Protein AF-A0A2D5VCU0-F1 (afdb_monomer)

Sequence (108 aa):
MSKIYEPLADFKTEDLPEKTLPFWKIAGPGAILVGLSIGAGEIIIWPRVAAEFGASMVWAAVLGVFLQLWINFEVGRWTVATGETVYTGYARVWRGFSLVFILLTLLG

pLDDT: mean 78.39, std 9.78, range [44.16, 94.12]

Radius of gyration: 19.15 Å; Cα contacts (8 Å, |Δi|>4): 25; chains: 1; bounding box: 38×36×58 Å

Structure (mmCIF, N/CA/C/O backbone):
data_AF-A0A2D5VCU0-F1
#
_entry.id   AF-A0A2D5VCU0-F1
#
loop_
_atom_site.group_PDB
_atom_site.id
_atom_site.type_symbol
_atom_site.label_atom_id
_atom_site.label_alt_id
_atom_site.label_comp_id
_atom_site.label_asym_id
_atom_site.label_entity_id
_atom_site.label_seq_id
_atom_site.pdbx_PDB_ins_code
_atom_site.Cartn_x
_atom_site.Cartn_y
_atom_site.Cartn_z
_atom_site.occupancy
_atom_site.B_iso_or_equiv
_atom_site.auth_seq_id
_atom_site.auth_comp_id
_atom_site.auth_asym_id
_atom_site.auth_atom_id
_atom_site.pdbx_PDB_model_num
ATOM 1 N N . MET A 1 1 ? 1.965 -14.203 34.205 1.00 44.16 1 MET A N 1
ATOM 2 C CA . MET A 1 1 ? 2.542 -14.056 32.848 1.00 44.16 1 MET A CA 1
ATOM 3 C C . MET A 1 1 ? 1.442 -14.208 31.784 1.00 44.16 1 MET A C 1
ATOM 5 O O . MET A 1 1 ? 1.579 -15.006 30.873 1.00 44.16 1 MET A O 1
ATOM 9 N N . SER A 1 2 ? 0.320 -13.482 31.920 1.00 50.66 2 SER A N 1
ATOM 10 C CA . SER A 1 2 ? -0.945 -13.764 31.202 1.00 50.66 2 SER A CA 1
ATOM 11 C C . SER A 1 2 ? -1.604 -12.533 30.555 1.00 50.66 2 SER A C 1
ATOM 13 O O . SER A 1 2 ? -2.761 -12.596 30.163 1.00 50.66 2 SER A O 1
ATOM 15 N N . LYS A 1 3 ? -0.879 -11.415 30.417 1.00 54.00 3 LYS A N 1
ATOM 16 C CA . LYS A 1 3 ? -1.362 -10.171 29.782 1.00 54.00 3 LYS A CA 1
ATOM 17 C C . LYS A 1 3 ? -0.753 -9.921 28.393 1.00 54.00 3 LYS A C 1
ATOM 19 O O . LYS A 1 3 ? -0.518 -8.784 28.017 1.00 54.00 3 LYS A O 1
ATOM 24 N N . ILE A 1 4 ? -0.426 -10.976 27.650 1.00 61.59 4 ILE A N 1
ATOM 25 C CA . ILE A 1 4 ? 0.190 -10.825 26.317 1.00 61.59 4 ILE A CA 1
ATOM 26 C C . ILE A 1 4 ? -0.881 -10.815 25.209 1.00 61.59 4 ILE A C 1
ATOM 28 O O . ILE A 1 4 ? -0.611 -10.366 24.101 1.00 61.59 4 ILE A O 1
ATOM 32 N N . TYR A 1 5 ? -2.111 -11.256 25.503 1.00 56.59 5 TYR A N 1
ATOM 33 C CA . TYR A 1 5 ? -3.158 -11.429 24.496 1.00 56.59 5 TYR A CA 1
ATOM 34 C C . TYR A 1 5 ? -4.529 -11.013 25.031 1.00 56.59 5 TYR A C 1
ATOM 36 O O . TYR A 1 5 ? -5.190 -11.791 25.717 1.00 56.59 5 TYR A O 1
ATOM 44 N N . GLU A 1 6 ? -4.970 -9.807 24.685 1.00 65.19 6 GLU A N 1
ATOM 45 C CA . GLU A 1 6 ? -6.395 -9.475 24.686 1.00 65.19 6 GLU A CA 1
ATOM 46 C C . GLU A 1 6 ? -6.985 -9.906 23.333 1.00 65.19 6 GLU A C 1
ATOM 48 O O . GLU A 1 6 ? -6.400 -9.600 22.287 1.00 65.19 6 GLU A O 1
ATOM 53 N N . PRO A 1 7 ? -8.085 -10.680 23.309 1.00 64.44 7 PRO A N 1
ATOM 54 C CA . PRO A 1 7 ? -8.802 -10.935 22.068 1.00 64.44 7 PRO A CA 1
ATOM 55 C C . PRO A 1 7 ? -9.275 -9.597 21.491 1.00 64.44 7 PRO A C 1
ATOM 57 O O . PRO A 1 7 ? -9.782 -8.750 22.226 1.00 64.44 7 PRO A O 1
ATOM 60 N N . LEU A 1 8 ? -9.067 -9.400 20.185 1.00 64.81 8 LEU A N 1
ATOM 61 C CA . LEU A 1 8 ? -9.533 -8.200 19.491 1.00 64.81 8 LEU A CA 1
ATOM 62 C C . LEU A 1 8 ? -11.042 -8.066 19.714 1.00 64.81 8 LEU A C 1
ATOM 64 O O . LEU A 1 8 ? -11.772 -9.047 19.568 1.00 64.81 8 LEU A O 1
ATOM 68 N N . ALA A 1 9 ? -11.488 -6.872 20.102 1.00 67.88 9 ALA A N 1
ATOM 69 C CA . ALA A 1 9 ? -12.899 -6.606 20.340 1.00 67.88 9 ALA A CA 1
ATOM 70 C C . ALA A 1 9 ? -13.720 -6.873 19.067 1.00 67.88 9 ALA A C 1
ATOM 72 O O . ALA A 1 9 ? -13.250 -6.645 17.949 1.00 67.88 9 ALA A O 1
ATOM 73 N N . ASP A 1 10 ? -14.950 -7.358 19.228 1.00 70.62 10 ASP A N 1
ATOM 74 C CA . ASP A 1 10 ? -15.850 -7.578 18.096 1.00 70.62 10 ASP A CA 1
ATOM 75 C C . ASP A 1 10 ? -16.131 -6.279 17.330 1.00 70.62 10 ASP A C 1
ATOM 77 O O . ASP A 1 10 ? -16.026 -5.175 17.875 1.00 70.62 10 ASP A O 1
ATOM 81 N N . PHE A 1 11 ? -16.474 -6.418 16.045 1.00 71.31 11 PHE A N 1
ATOM 82 C CA . PHE A 1 11 ? -16.769 -5.275 15.186 1.00 71.31 11 PHE A CA 1
ATOM 83 C C . PHE A 1 11 ? -17.931 -4.466 15.768 1.00 71.31 11 PHE A C 1
ATOM 85 O O . PHE A 1 11 ? -19.005 -5.007 16.039 1.00 71.31 11 PHE A O 1
ATOM 92 N N . LYS A 1 12 ? -17.720 -3.160 15.939 1.00 69.00 12 LYS A N 1
ATOM 93 C CA . LYS A 1 12 ? -18.766 -2.214 16.323 1.00 69.00 12 LYS A CA 1
ATOM 94 C C . LYS A 1 12 ? -19.132 -1.369 15.115 1.00 69.00 12 LYS A C 1
ATOM 96 O O . LYS A 1 12 ? -18.259 -0.831 14.445 1.00 69.00 12 LYS A O 1
ATOM 101 N N . THR A 1 13 ? -20.425 -1.255 14.846 1.00 66.19 13 THR A N 1
ATOM 102 C CA . THR A 1 13 ? -20.954 -0.266 13.908 1.00 66.19 13 THR A CA 1
ATOM 103 C C . THR A 1 13 ? -20.906 1.102 14.569 1.00 66.19 13 THR A C 1
ATOM 105 O O . THR A 1 13 ? -21.685 1.372 15.482 1.00 66.19 13 THR A O 1
ATOM 108 N N . GLU A 1 14 ? -19.987 1.940 14.108 1.00 68.44 14 GLU A N 1
ATOM 109 C CA . GLU A 1 14 ? -19.957 3.370 14.399 1.00 68.44 14 GLU A CA 1
ATOM 110 C C . GLU A 1 14 ? -20.166 4.153 13.103 1.00 68.44 14 GLU A C 1
ATOM 112 O O . GLU A 1 14 ? -19.844 3.670 12.013 1.00 68.44 14 GLU A O 1
ATOM 117 N N . ASP A 1 15 ? -20.728 5.354 13.219 1.00 73.25 15 ASP A N 1
ATOM 118 C CA . ASP A 1 15 ? -20.872 6.243 12.074 1.00 73.25 15 ASP A CA 1
ATOM 119 C C . ASP A 1 15 ? -19.499 6.737 11.618 1.00 73.25 15 ASP A C 1
ATOM 121 O O . ASP A 1 15 ? -18.647 7.133 12.420 1.00 73.25 15 ASP A O 1
ATOM 125 N N . LEU A 1 16 ? -19.284 6.719 10.301 1.00 71.00 16 LEU A N 1
ATOM 126 C CA . LEU A 1 16 ? -18.064 7.252 9.711 1.00 71.00 16 LEU A CA 1
ATOM 127 C C . LEU A 1 16 ? -17.936 8.738 10.073 1.00 71.00 16 LEU A C 1
ATOM 129 O O . LEU A 1 16 ? -18.913 9.480 9.933 1.00 71.00 16 LEU A O 1
ATOM 133 N N . PRO A 1 17 ? -16.744 9.202 10.491 1.00 72.19 17 PRO A N 1
ATOM 134 C CA . PRO A 1 17 ? -16.548 10.608 10.797 1.00 72.19 17 PRO A CA 1
ATOM 135 C C . PRO A 1 17 ? -16.873 11.453 9.563 1.00 72.19 17 PRO A C 1
ATOM 137 O O . PRO A 1 17 ? -16.448 11.136 8.446 1.00 72.19 17 PRO A O 1
ATOM 140 N N . GLU A 1 18 ? -17.615 12.545 9.760 1.00 73.19 18 GLU A N 1
ATOM 141 C CA . GLU A 1 18 ? -17.930 13.459 8.669 1.00 73.19 18 GLU A CA 1
ATOM 142 C C . GLU A 1 18 ? -16.641 13.977 8.028 1.00 73.19 18 GLU A C 1
ATOM 144 O O . GLU A 1 18 ? -15.689 14.403 8.693 1.00 73.19 18 GLU A O 1
ATOM 149 N N . LYS A 1 19 ? -16.610 13.953 6.695 1.00 70.19 19 LYS A N 1
ATOM 150 C CA . LYS A 1 19 ? -1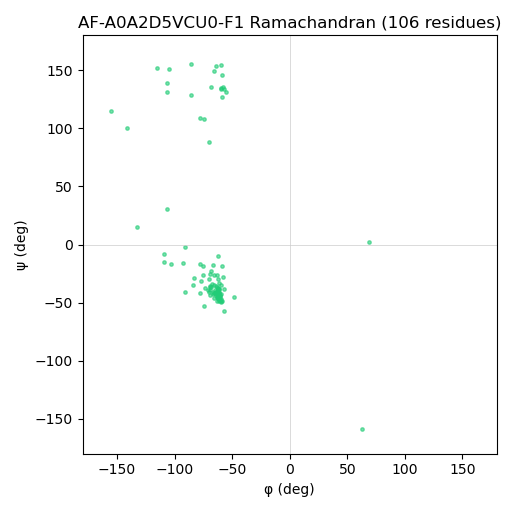5.493 14.482 5.919 1.00 70.19 19 LYS A CA 1
ATOM 151 C C . LYS A 1 19 ? -15.488 16.008 6.027 1.00 70.19 19 LYS A C 1
ATOM 153 O O . LYS A 1 19 ? -16.045 16.715 5.192 1.00 70.19 19 LYS A O 1
ATOM 158 N N . THR A 1 20 ? -14.815 16.508 7.053 1.00 73.44 20 THR A N 1
ATOM 159 C CA . THR A 1 20 ? -14.695 17.940 7.368 1.00 73.44 20 THR A CA 1
ATO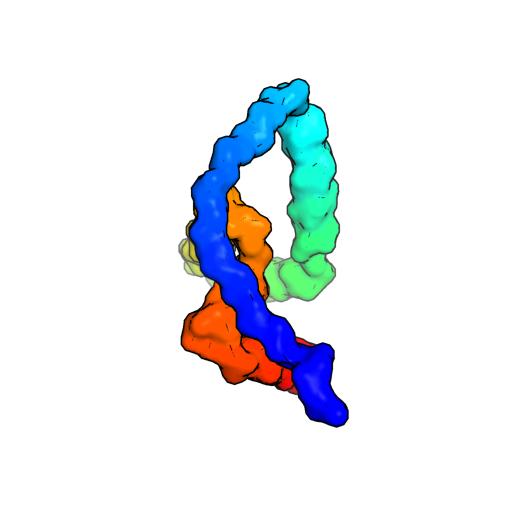M 160 C C . THR A 1 20 ? -13.735 18.689 6.440 1.00 73.44 20 THR A C 1
ATOM 162 O O . THR A 1 20 ? -13.804 19.913 6.335 1.00 73.44 20 THR A O 1
ATOM 165 N N . LEU A 1 21 ? -12.841 17.980 5.736 1.00 80.00 21 LEU A N 1
ATOM 166 C CA . LEU A 1 21 ? -11.829 18.578 4.863 1.00 80.00 21 LEU A CA 1
ATOM 167 C C . LEU A 1 21 ? -12.141 18.387 3.363 1.00 80.00 21 LEU A C 1
ATOM 169 O O . LEU A 1 21 ? -12.516 17.293 2.927 1.00 80.00 21 LEU A O 1
ATOM 173 N N . PRO A 1 22 ? -11.925 19.423 2.527 1.00 83.38 22 PRO A N 1
ATOM 174 C CA . PRO A 1 22 ? -12.044 19.304 1.078 1.00 83.38 22 PRO A CA 1
ATOM 175 C C . PRO A 1 22 ? -10.968 18.364 0.516 1.00 83.38 22 PRO A C 1
ATOM 177 O O . PRO A 1 22 ? -9.853 18.298 1.035 1.00 83.38 22 PRO A O 1
ATOM 180 N N . PHE A 1 23 ? -11.285 17.677 -0.589 1.00 81.50 23 PHE A N 1
ATOM 181 C CA . PHE A 1 23 ? -10.422 16.659 -1.213 1.00 81.50 23 PHE A CA 1
ATOM 182 C C . PHE A 1 23 ? -8.973 17.128 -1.402 1.00 81.50 23 PHE A C 1
ATOM 184 O O . PHE A 1 23 ? -8.048 16.421 -1.023 1.00 81.50 23 PHE A O 1
ATOM 191 N N . TRP A 1 24 ? -8.775 18.352 -1.892 1.00 82.88 24 TRP A N 1
ATOM 192 C CA . TRP A 1 24 ? -7.449 18.920 -2.140 1.00 82.88 24 TRP A CA 1
ATOM 193 C C . TRP A 1 24 ? -6.568 19.048 -0.891 1.00 82.88 24 TRP A C 1
ATOM 195 O O . TRP A 1 24 ? -5.357 18.867 -0.985 1.00 82.88 24 TRP A O 1
ATOM 205 N N . LYS A 1 25 ? -7.155 19.306 0.287 1.00 82.19 25 LYS A N 1
ATOM 206 C CA . LYS A 1 25 ? -6.395 19.373 1.549 1.00 82.19 25 LYS A CA 1
ATOM 207 C C . LYS A 1 25 ? -5.986 17.987 2.057 1.00 82.19 25 LYS A C 1
ATOM 209 O O . LYS A 1 25 ? -4.978 17.874 2.741 1.00 82.19 25 LYS A O 1
ATOM 214 N N . ILE A 1 26 ? -6.744 16.949 1.702 1.00 84.31 26 ILE A N 1
ATOM 215 C CA . ILE A 1 26 ? -6.450 15.550 2.051 1.00 84.31 26 ILE A CA 1
ATOM 216 C C . ILE A 1 26 ? -5.461 14.937 1.043 1.00 84.31 26 ILE A C 1
ATOM 218 O O . ILE A 1 26 ? -4.594 14.150 1.414 1.00 84.31 26 ILE A O 1
ATOM 222 N N . ALA A 1 27 ? -5.551 15.331 -0.230 1.00 84.94 27 ALA A N 1
ATOM 223 C CA . ALA A 1 27 ? -4.717 14.806 -1.306 1.00 84.94 27 ALA A CA 1
ATOM 224 C C . ALA A 1 27 ? -3.234 15.194 -1.172 1.00 84.94 27 ALA A C 1
ATOM 226 O O . ALA A 1 27 ? -2.372 14.395 -1.525 1.00 84.94 27 ALA A O 1
ATOM 227 N N . GLY A 1 28 ? -2.926 16.384 -0.640 1.00 85.06 28 GLY A N 1
ATOM 228 C CA . GLY A 1 28 ? -1.547 16.871 -0.480 1.00 85.06 28 GLY A CA 1
ATOM 229 C C . GLY A 1 28 ? -0.653 15.939 0.353 1.00 85.06 28 GLY A C 1
ATOM 230 O O . GLY A 1 28 ? 0.357 15.460 -0.163 1.00 85.06 28 GLY A O 1
ATOM 231 N N . PRO A 1 29 ? -1.026 15.616 1.607 1.00 86.62 29 PRO A N 1
ATOM 232 C CA . PRO A 1 29 ? -0.299 14.640 2.420 1.00 86.62 29 PRO A CA 1
ATOM 233 C C . PRO A 1 29 ? -0.189 13.259 1.757 1.00 86.62 29 PRO A C 1
ATOM 235 O O . PRO A 1 29 ? 0.866 12.629 1.816 1.00 86.62 29 PRO A O 1
ATOM 238 N N . GLY A 1 30 ? -1.251 12.811 1.078 1.00 84.25 30 GLY A N 1
ATOM 239 C CA . GLY A 1 30 ? -1.254 11.543 0.346 1.00 84.25 30 GLY A CA 1
ATOM 240 C C . GLY A 1 30 ? -0.231 11.513 -0.792 1.00 84.25 30 GLY A C 1
ATOM 241 O O . GLY A 1 30 ? 0.516 10.548 -0.914 1.00 84.25 30 GLY A O 1
ATOM 242 N N . ALA A 1 31 ? -0.133 12.585 -1.580 1.00 85.50 31 ALA A N 1
ATOM 243 C CA . ALA A 1 31 ? 0.838 12.686 -2.669 1.00 85.50 31 ALA A CA 1
ATOM 244 C C . ALA A 1 31 ? 2.291 12.622 -2.163 1.00 85.50 31 ALA A C 1
ATOM 246 O O . ALA A 1 31 ? 3.135 11.987 -2.794 1.00 85.50 31 ALA A O 1
ATOM 247 N N . ILE A 1 32 ? 2.572 13.225 -1.003 1.00 88.12 32 ILE A N 1
ATOM 248 C CA . ILE A 1 32 ? 3.897 13.169 -0.366 1.00 88.12 32 ILE A CA 1
ATOM 249 C C . ILE A 1 32 ? 4.224 11.733 0.072 1.00 88.12 32 ILE A C 1
ATOM 251 O O . ILE A 1 32 ? 5.316 11.245 -0.210 1.00 88.12 32 ILE A O 1
ATOM 255 N N . LEU A 1 33 ? 3.277 11.034 0.709 1.00 86.19 33 LEU A N 1
ATOM 256 C CA . LEU A 1 33 ? 3.448 9.633 1.120 1.00 86.19 33 LEU A CA 1
ATOM 257 C C . LEU A 1 33 ? 3.665 8.694 -0.074 1.00 86.19 33 LEU A C 1
ATOM 259 O O . LEU A 1 33 ? 4.521 7.813 -0.010 1.00 86.19 33 LEU A O 1
ATOM 263 N N . VAL A 1 34 ? 2.934 8.902 -1.173 1.00 85.50 34 VAL A N 1
ATOM 264 C CA . VAL A 1 34 ? 3.132 8.144 -2.419 1.00 85.50 34 VAL A CA 1
ATOM 265 C C . VAL A 1 34 ? 4.531 8.391 -2.981 1.00 85.50 34 VAL A C 1
ATOM 267 O O . VAL A 1 34 ? 5.225 7.434 -3.309 1.00 85.50 34 VAL A O 1
ATOM 270 N N . GLY A 1 35 ? 4.982 9.649 -3.032 1.00 83.25 35 GLY A N 1
ATOM 271 C CA . GLY A 1 35 ? 6.328 9.990 -3.500 1.00 83.25 35 GLY A CA 1
ATOM 272 C C . GLY A 1 35 ? 7.441 9.367 -2.653 1.00 83.25 35 GLY A C 1
ATOM 273 O O . GLY A 1 35 ? 8.428 8.890 -3.202 1.00 83.25 35 GLY A O 1
ATOM 274 N N . LEU A 1 36 ? 7.261 9.307 -1.329 1.00 85.62 36 LEU A N 1
ATOM 275 C CA . LEU A 1 36 ? 8.197 8.647 -0.409 1.00 85.62 36 LEU A CA 1
ATOM 276 C C . LEU A 1 36 ? 8.219 7.121 -0.556 1.00 85.62 36 LEU A C 1
ATOM 278 O O . LEU A 1 36 ? 9.212 6.490 -0.205 1.00 85.62 36 LEU A O 1
ATOM 282 N N . SER A 1 37 ? 7.127 6.531 -1.044 1.00 80.62 37 SER A N 1
ATOM 283 C CA . SER A 1 37 ? 7.004 5.079 -1.200 1.00 80.62 37 SER A CA 1
ATOM 284 C C . SER A 1 37 ? 7.739 4.546 -2.436 1.00 80.62 37 SER A C 1
ATOM 286 O O . SER A 1 37 ? 7.992 3.347 -2.506 1.00 80.62 37 SER A O 1
ATOM 288 N N . ILE A 1 38 ? 8.106 5.411 -3.391 1.00 84.00 38 ILE A N 1
ATOM 289 C CA . ILE A 1 38 ? 8.893 5.028 -4.573 1.00 84.00 38 ILE A CA 1
ATOM 290 C C . ILE A 1 38 ? 10.363 4.892 -4.162 1.00 84.00 38 ILE A C 1
ATOM 292 O O . ILE A 1 38 ? 11.049 5.877 -3.877 1.00 84.00 38 ILE A O 1
ATOM 296 N N . GLY A 1 39 ? 10.852 3.654 -4.119 1.00 79.88 39 GLY A N 1
ATOM 297 C CA . GLY A 1 39 ? 12.204 3.337 -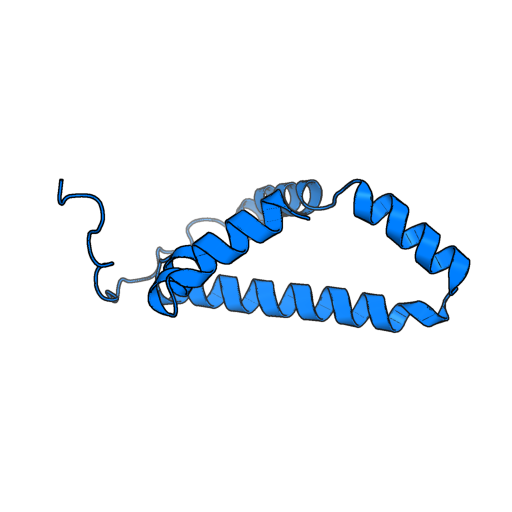3.663 1.00 79.88 39 GLY A CA 1
ATOM 298 C C . GLY A 1 39 ? 13.268 3.447 -4.760 1.00 79.88 39 GLY A C 1
ATOM 299 O O . GLY A 1 39 ? 13.008 3.222 -5.941 1.00 79.88 39 GLY A O 1
ATOM 300 N N . ALA A 1 40 ? 14.524 3.684 -4.363 1.00 66.81 40 ALA A N 1
ATOM 301 C CA . ALA A 1 40 ? 15.673 3.682 -5.281 1.00 66.81 40 ALA A CA 1
ATOM 302 C C . ALA A 1 40 ? 15.848 2.344 -6.034 1.00 66.81 40 ALA A C 1
ATOM 304 O O . ALA A 1 40 ? 16.346 2.326 -7.158 1.00 66.81 40 ALA A O 1
ATOM 305 N N . GLY A 1 41 ? 15.406 1.229 -5.437 1.00 66.88 41 GLY A N 1
ATOM 306 C CA . GLY A 1 41 ? 15.427 -0.091 -6.070 1.00 66.88 41 GLY A CA 1
ATOM 307 C C . GLY A 1 41 ? 14.542 -0.172 -7.315 1.00 66.88 41 GLY A C 1
ATOM 308 O O . GLY A 1 41 ? 14.969 -0.717 -8.329 1.00 66.88 41 GLY A O 1
ATOM 309 N N . GLU A 1 42 ? 13.358 0.441 -7.295 1.00 79.12 42 GLU A N 1
ATOM 310 C CA . GLU A 1 42 ? 12.474 0.486 -8.466 1.00 79.12 42 GLU A CA 1
ATOM 311 C C . GLU A 1 42 ? 13.096 1.324 -9.588 1.00 79.12 42 GLU A C 1
ATOM 313 O O . GLU A 1 42 ? 13.096 0.910 -10.746 1.00 79.12 42 GLU A O 1
ATOM 318 N N . ILE A 1 43 ? 13.723 2.452 -9.246 1.00 81.31 43 ILE A N 1
ATOM 319 C CA . ILE A 1 43 ? 14.365 3.352 -10.217 1.00 81.31 43 ILE A CA 1
ATOM 320 C C . ILE A 1 43 ? 15.534 2.674 -10.951 1.00 81.31 43 ILE A C 1
ATOM 322 O O . ILE A 1 43 ? 15.826 3.045 -12.082 1.00 81.31 43 ILE A O 1
ATOM 326 N N . ILE A 1 44 ? 16.191 1.673 -10.358 1.00 84.31 44 ILE A N 1
ATOM 327 C CA . ILE A 1 44 ? 17.289 0.922 -10.997 1.00 84.31 44 ILE A CA 1
ATOM 328 C C . ILE A 1 44 ? 16.767 -0.310 -11.749 1.00 84.31 44 ILE A C 1
ATOM 330 O O . ILE A 1 44 ? 17.229 -0.613 -12.852 1.00 84.31 44 ILE A O 1
ATOM 334 N N . ILE A 1 45 ? 15.800 -1.025 -11.169 1.00 84.94 45 ILE A N 1
ATOM 335 C CA . ILE A 1 45 ? 15.267 -2.266 -11.742 1.00 84.94 45 ILE A CA 1
ATOM 336 C C . ILE A 1 45 ? 14.456 -1.976 -13.010 1.00 84.94 45 ILE A C 1
ATOM 338 O O . ILE A 1 45 ? 14.646 -2.665 -14.013 1.00 84.94 45 ILE A O 1
ATOM 342 N N . TRP A 1 46 ? 13.609 -0.941 -13.016 1.00 81.38 46 TRP A N 1
ATOM 343 C CA . TRP A 1 46 ? 12.753 -0.630 -14.167 1.00 81.38 46 TRP A CA 1
ATOM 344 C C . TRP A 1 46 ? 13.538 -0.309 -15.450 1.00 81.38 46 TRP A C 1
ATOM 346 O O . TRP A 1 46 ? 13.236 -0.921 -16.477 1.00 81.38 46 TRP A O 1
ATOM 356 N N . PRO A 1 47 ? 14.570 0.562 -15.443 1.00 84.81 47 PRO A N 1
ATOM 357 C CA . PRO A 1 47 ? 15.398 0.805 -16.622 1.00 84.81 47 PRO A CA 1
ATOM 358 C C . PRO A 1 47 ? 16.161 -0.430 -17.078 1.00 84.81 47 PRO A C 1
ATOM 360 O O . PRO A 1 47 ? 16.296 -0.639 -18.278 1.00 84.81 47 PRO A O 1
ATOM 363 N N . ARG A 1 48 ? 16.634 -1.268 -16.146 1.00 86.31 48 ARG A N 1
ATOM 364 C CA . ARG A 1 48 ? 17.315 -2.517 -16.496 1.00 86.31 48 ARG A CA 1
ATOM 365 C C . ARG A 1 48 ? 16.376 -3.469 -17.233 1.00 86.31 48 ARG A C 1
ATOM 367 O O . ARG A 1 48 ? 16.722 -3.966 -18.298 1.00 86.31 48 ARG A O 1
ATOM 374 N N . VAL A 1 49 ? 15.177 -3.676 -16.699 1.00 85.31 49 VAL A N 1
ATOM 375 C CA . VAL A 1 49 ? 14.152 -4.516 -17.329 1.00 85.31 49 VAL A CA 1
ATOM 376 C C . VAL A 1 49 ? 13.728 -3.933 -18.682 1.00 85.31 49 VAL A C 1
ATOM 378 O O . VAL A 1 49 ? 13.600 -4.669 -19.658 1.00 85.31 49 VAL A O 1
ATOM 381 N N . ALA A 1 50 ? 13.573 -2.612 -18.779 1.00 85.00 50 ALA A N 1
ATOM 382 C CA . ALA A 1 50 ? 13.270 -1.942 -20.041 1.00 85.00 50 ALA A CA 1
ATOM 383 C C . ALA A 1 50 ? 14.418 -2.057 -21.063 1.00 85.00 50 ALA A C 1
ATOM 385 O O . ALA A 1 50 ? 14.151 -2.176 -22.256 1.00 85.00 50 ALA A O 1
ATOM 386 N N . ALA A 1 51 ? 15.678 -2.052 -20.622 1.00 86.69 51 ALA A N 1
ATOM 387 C CA . ALA A 1 51 ? 16.845 -2.221 -21.486 1.00 86.69 51 ALA A CA 1
ATOM 388 C C . ALA A 1 51 ? 17.014 -3.669 -21.979 1.00 86.69 51 ALA A C 1
ATOM 390 O O . ALA A 1 51 ? 17.392 -3.873 -23.129 1.00 86.69 51 ALA A O 1
ATOM 391 N N . GLU A 1 52 ? 16.718 -4.665 -21.137 1.00 87.50 52 GLU A N 1
ATOM 392 C CA . GLU A 1 52 ? 16.828 -6.088 -21.490 1.00 87.50 52 GLU A CA 1
ATOM 393 C C . GLU A 1 52 ? 15.651 -6.568 -22.363 1.00 87.50 52 GLU A C 1
ATOM 395 O O . GLU A 1 52 ? 15.861 -7.295 -23.333 1.00 87.50 52 GLU A O 1
ATOM 400 N N . PHE A 1 53 ? 14.417 -6.148 -22.058 1.00 84.38 53 PHE A N 1
ATOM 401 C CA . PHE A 1 53 ? 13.195 -6.659 -22.704 1.00 84.38 53 PHE A CA 1
ATOM 402 C C . PHE A 1 53 ? 12.508 -5.650 -23.642 1.00 84.38 53 PHE A C 1
ATOM 404 O O . PHE A 1 53 ? 11.580 -6.008 -24.376 1.00 84.38 53 PHE A O 1
ATOM 411 N N . GLY A 1 54 ? 12.940 -4.388 -23.668 1.00 82.25 54 GLY A N 1
ATOM 412 C CA . GLY A 1 54 ? 12.358 -3.356 -24.529 1.00 82.25 54 GLY A CA 1
ATOM 413 C C . GLY A 1 54 ? 10.882 -3.053 -24.231 1.00 82.25 54 GLY A C 1
ATOM 414 O O . GLY A 1 54 ? 10.339 -3.370 -23.172 1.00 82.25 54 GLY A O 1
ATOM 415 N N . ALA A 1 55 ? 10.185 -2.471 -25.214 1.00 80.94 55 ALA A N 1
ATOM 416 C CA . ALA A 1 55 ? 8.760 -2.121 -25.122 1.00 80.94 55 ALA A CA 1
ATOM 417 C C . ALA A 1 55 ? 7.820 -3.330 -24.924 1.00 80.94 55 ALA A C 1
ATOM 419 O O . ALA A 1 55 ? 6.640 -3.157 -24.620 1.00 80.94 55 ALA A O 1
ATOM 420 N N . SER A 1 56 ? 8.332 -4.557 -25.062 1.00 84.25 56 SER A N 1
ATOM 421 C CA . SER A 1 56 ? 7.559 -5.781 -24.853 1.00 84.25 56 SER A CA 1
ATOM 422 C C . SER A 1 56 ? 7.128 -5.982 -23.394 1.00 84.25 56 SER A C 1
ATOM 424 O O . SER A 1 56 ? 6.186 -6.726 -23.154 1.00 84.25 56 SER A O 1
ATOM 426 N N . MET A 1 57 ? 7.753 -5.300 -22.424 1.00 82.69 57 MET A N 1
ATOM 427 C CA . MET A 1 57 ? 7.455 -5.453 -20.991 1.00 82.69 57 MET A CA 1
ATOM 428 C C . MET A 1 57 ? 6.372 -4.491 -20.460 1.00 82.69 57 MET A C 1
ATOM 430 O O . MET A 1 57 ? 5.985 -4.558 -19.294 1.00 82.69 57 MET A O 1
ATOM 434 N N . VAL A 1 58 ? 5.831 -3.599 -21.297 1.00 84.50 58 VAL A N 1
ATOM 435 C CA . VAL A 1 58 ? 4.846 -2.584 -20.863 1.00 84.50 58 VAL A CA 1
ATOM 436 C C . VAL A 1 58 ? 3.586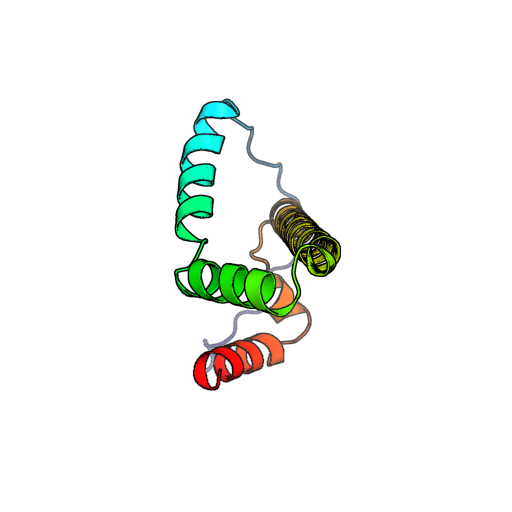 -3.218 -20.256 1.00 84.50 58 VAL A C 1
ATOM 438 O O . VAL A 1 58 ? 3.040 -2.692 -19.288 1.00 84.50 58 VAL A O 1
ATOM 441 N N . TRP A 1 59 ? 3.147 -4.379 -20.753 1.00 86.81 59 TRP A N 1
ATOM 442 C CA . TRP A 1 59 ? 1.981 -5.084 -20.202 1.00 86.81 59 TRP A CA 1
ATOM 443 C C . TRP A 1 59 ? 2.202 -5.549 -18.755 1.00 86.81 59 TRP A C 1
ATOM 445 O O . TRP A 1 59 ? 1.274 -5.493 -17.948 1.00 86.81 59 TRP A O 1
ATOM 455 N N . ALA A 1 60 ? 3.425 -5.957 -18.403 1.00 86.56 60 ALA A N 1
ATOM 456 C CA . ALA A 1 60 ? 3.760 -6.383 -17.049 1.00 86.56 60 ALA A CA 1
ATOM 457 C C . ALA A 1 60 ? 3.733 -5.194 -16.079 1.00 86.56 60 ALA A C 1
ATOM 459 O O . ALA A 1 60 ? 3.243 -5.328 -14.959 1.00 86.56 60 ALA A O 1
ATOM 460 N N . ALA A 1 61 ? 4.168 -4.011 -16.530 1.00 85.62 61 ALA A N 1
ATOM 461 C CA . ALA A 1 61 ? 4.041 -2.776 -15.758 1.00 85.62 61 ALA A CA 1
ATOM 462 C C . ALA A 1 61 ? 2.574 -2.408 -15.504 1.00 85.62 61 ALA A C 1
ATOM 464 O O . ALA A 1 61 ? 2.200 -2.109 -14.371 1.00 85.62 61 ALA A O 1
ATOM 465 N N . VAL A 1 62 ? 1.725 -2.497 -16.532 1.00 90.06 62 VAL A N 1
ATOM 466 C CA . VAL A 1 62 ? 0.284 -2.232 -16.397 1.00 90.06 62 VAL A CA 1
ATOM 467 C C . VAL A 1 62 ? -0.365 -3.202 -15.409 1.00 90.06 62 VAL A C 1
ATOM 469 O O . VAL A 1 62 ? -1.111 -2.763 -14.536 1.00 90.06 62 VAL A O 1
ATOM 472 N N . LEU A 1 63 ? -0.056 -4.500 -15.496 1.00 92.50 63 LEU A N 1
ATOM 473 C CA . LEU A 1 63 ? -0.564 -5.492 -14.545 1.00 92.50 63 LEU A CA 1
ATOM 474 C C . LEU A 1 63 ? -0.059 -5.246 -13.122 1.00 92.50 63 LEU A C 1
ATOM 476 O O . LEU A 1 63 ? -0.851 -5.324 -12.187 1.00 92.50 63 LEU A O 1
ATOM 480 N N . GLY A 1 64 ? 1.226 -4.925 -12.953 1.00 89.12 64 GLY A N 1
ATOM 481 C CA . GLY A 1 64 ? 1.809 -4.625 -11.645 1.00 89.12 64 GLY A CA 1
ATOM 482 C C . GLY A 1 64 ? 1.123 -3.434 -10.978 1.00 89.12 64 GLY A C 1
ATOM 483 O O . GLY A 1 64 ? 0.644 -3.549 -9.850 1.00 89.12 64 GLY A O 1
ATOM 484 N N . VAL A 1 65 ? 0.977 -2.327 -11.712 1.00 89.12 65 VAL A N 1
ATOM 485 C CA . VAL A 1 65 ? 0.279 -1.129 -11.225 1.00 89.12 65 VAL A CA 1
ATOM 486 C C . VAL A 1 65 ? -1.188 -1.431 -10.937 1.00 89.12 65 VAL A C 1
ATOM 488 O O . VAL A 1 65 ? -1.696 -1.015 -9.901 1.00 89.12 65 VAL A O 1
ATOM 491 N N . PHE A 1 66 ? -1.871 -2.177 -11.809 1.00 94.12 66 PHE A N 1
ATOM 492 C CA . PHE A 1 66 ? -3.272 -2.544 -11.610 1.00 94.12 66 PHE A CA 1
ATOM 493 C C . PHE A 1 66 ? -3.472 -3.378 -10.341 1.00 94.12 66 PHE A C 1
ATOM 495 O O . PHE A 1 66 ? -4.350 -3.065 -9.536 1.00 94.12 66 PHE A O 1
ATOM 502 N N . LEU A 1 67 ? -2.642 -4.403 -10.131 1.00 92.88 67 LEU A N 1
ATOM 503 C CA . LEU A 1 67 ? -2.691 -5.239 -8.932 1.00 92.88 67 LEU A CA 1
ATOM 504 C C . LEU A 1 67 ? -2.397 -4.418 -7.677 1.00 92.88 67 LEU A C 1
ATOM 506 O O . LEU A 1 67 ? -3.117 -4.536 -6.686 1.00 92.88 67 LEU A O 1
ATOM 510 N N . GLN A 1 68 ? -1.393 -3.541 -7.728 1.00 89.69 68 GLN A N 1
ATOM 511 C CA . GLN A 1 68 ? -1.078 -2.639 -6.624 1.00 89.69 68 GLN A CA 1
ATOM 512 C C . GLN A 1 68 ? -2.258 -1.712 -6.305 1.00 89.69 68 GLN A C 1
ATOM 514 O O . GLN A 1 68 ? -2.605 -1.548 -5.135 1.00 89.69 68 GLN A O 1
ATOM 519 N N . LEU A 1 69 ? -2.913 -1.146 -7.320 1.00 90.88 69 LEU A N 1
ATOM 520 C CA . LEU A 1 69 ? -4.105 -0.308 -7.161 1.00 90.88 69 LEU A CA 1
ATOM 521 C C . LEU A 1 69 ? -5.261 -1.085 -6.531 1.00 90.88 69 LEU A C 1
ATOM 523 O O . LEU A 1 69 ? -5.867 -0.621 -5.567 1.00 90.88 69 LEU A O 1
ATOM 527 N N . TRP A 1 70 ? -5.534 -2.279 -7.052 1.00 93.44 70 TRP A N 1
ATOM 528 C CA . TRP A 1 70 ? -6.603 -3.146 -6.5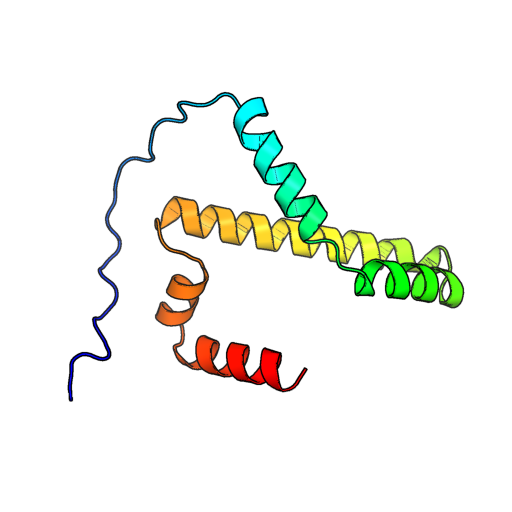72 1.00 93.44 70 TRP A CA 1
ATOM 529 C C . TRP A 1 70 ? -6.415 -3.515 -5.100 1.00 93.44 70 TRP A C 1
ATOM 531 O O . TRP A 1 70 ? -7.331 -3.355 -4.294 1.00 93.44 70 TRP A O 1
ATOM 541 N N . ILE A 1 71 ? -5.205 -3.946 -4.731 1.00 89.06 71 ILE A N 1
ATOM 542 C CA . ILE A 1 71 ? -4.875 -4.309 -3.350 1.00 89.06 71 ILE A CA 1
ATOM 543 C C . ILE A 1 71 ? -5.015 -3.093 -2.430 1.00 89.06 71 ILE A C 1
ATOM 545 O O . ILE A 1 71 ? -5.647 -3.203 -1.383 1.00 89.06 71 ILE A O 1
ATOM 549 N N . ASN A 1 72 ? -4.492 -1.924 -2.818 1.00 89.12 72 ASN A N 1
ATOM 550 C CA . ASN A 1 72 ? -4.613 -0.708 -2.005 1.00 89.12 72 ASN A CA 1
ATOM 551 C C . ASN A 1 72 ? -6.075 -0.280 -1.805 1.00 89.12 72 ASN A C 1
ATOM 553 O O . ASN A 1 72 ? -6.443 0.138 -0.706 1.00 89.12 72 ASN A O 1
ATOM 557 N N . PHE A 1 73 ? -6.926 -0.421 -2.826 1.00 89.94 73 PHE A N 1
ATOM 558 C CA . PHE A 1 73 ? -8.355 -0.145 -2.680 1.00 89.94 73 PHE A CA 1
ATOM 559 C C . PHE A 1 73 ? -9.052 -1.129 -1.747 1.00 89.94 73 PHE A C 1
ATOM 561 O O . PHE A 1 73 ? -9.849 -0.699 -0.913 1.00 89.94 73 PHE A O 1
ATOM 568 N N . GLU A 1 74 ? -8.746 -2.421 -1.843 1.00 88.00 74 GLU A N 1
ATOM 569 C CA . GLU A 1 74 ? -9.346 -3.428 -0.967 1.00 88.00 74 GLU A CA 1
ATOM 570 C C . GLU A 1 74 ? -8.917 -3.228 0.493 1.00 88.00 74 GLU A C 1
ATOM 572 O O . GLU A 1 74 ? -9.746 -3.260 1.403 1.00 88.00 74 GLU A O 1
ATOM 577 N N . VAL A 1 75 ? -7.637 -2.917 0.711 1.00 86.88 75 VAL A N 1
ATOM 578 C CA . VAL A 1 75 ? -7.075 -2.557 2.021 1.00 86.88 75 VAL A CA 1
ATOM 579 C C . VAL A 1 75 ? -7.749 -1.306 2.591 1.00 86.88 75 VAL A C 1
ATOM 581 O O . VAL A 1 75 ? -8.121 -1.271 3.768 1.00 86.88 75 VAL A O 1
ATOM 584 N N . GLY A 1 76 ? -7.949 -0.284 1.755 1.00 85.81 76 GLY A N 1
ATOM 585 C CA . GLY A 1 76 ? -8.660 0.933 2.136 1.00 85.81 76 GLY A CA 1
ATOM 586 C C . GLY A 1 76 ? -10.114 0.652 2.511 1.00 85.81 76 GLY A C 1
ATOM 587 O O . GLY A 1 76 ? -10.576 1.095 3.560 1.00 85.81 76 GLY A O 1
ATOM 588 N N . ARG A 1 77 ? -10.818 -0.149 1.705 1.00 86.56 77 ARG A N 1
ATOM 589 C CA . ARG A 1 77 ? -12.204 -0.554 1.966 1.00 86.56 77 ARG A CA 1
ATOM 590 C C . ARG A 1 77 ? -12.331 -1.344 3.265 1.00 86.56 77 ARG A C 1
ATOM 592 O O . ARG A 1 77 ? -13.246 -1.068 4.035 1.00 86.56 77 ARG A O 1
ATOM 599 N N . TRP A 1 78 ? -11.402 -2.261 3.539 1.00 82.44 78 TRP A N 1
ATOM 600 C CA . TRP A 1 78 ? -11.349 -2.992 4.806 1.00 82.44 78 TRP A CA 1
ATOM 601 C C . TRP A 1 78 ? -11.200 -2.043 5.997 1.00 82.44 78 TRP A C 1
ATOM 603 O O . TRP A 1 78 ? -11.968 -2.127 6.955 1.00 82.44 78 TRP A O 1
ATOM 613 N N . THR A 1 79 ? -10.253 -1.108 5.907 1.00 84.12 79 THR A N 1
ATOM 614 C CA . THR A 1 79 ? -9.972 -0.142 6.979 1.00 84.12 79 THR A CA 1
ATOM 615 C C . THR A 1 79 ? -11.175 0.764 7.247 1.00 84.12 79 THR A C 1
ATOM 617 O O . THR A 1 79 ? -11.514 1.014 8.399 1.00 84.12 79 THR A O 1
ATOM 620 N N . VAL A 1 80 ? -11.870 1.207 6.195 1.00 82.12 80 VAL A N 1
ATOM 621 C CA . VAL A 1 80 ? -13.090 2.024 6.316 1.00 82.12 80 VAL A CA 1
ATOM 622 C C . VAL A 1 80 ? -14.262 1.215 6.881 1.00 82.12 80 VAL A C 1
ATOM 624 O O . VAL A 1 80 ? -15.023 1.741 7.683 1.00 82.12 80 VAL A O 1
ATOM 627 N N . ALA A 1 81 ? -14.415 -0.051 6.485 1.00 79.25 81 ALA A N 1
ATOM 628 C CA . ALA A 1 81 ? -15.540 -0.887 6.906 1.00 79.25 81 ALA A CA 1
ATOM 629 C C . ALA A 1 81 ? -15.413 -1.426 8.340 1.00 79.25 81 ALA A C 1
ATOM 631 O O . ALA A 1 81 ? -16.425 -1.641 8.999 1.00 79.25 81 ALA A O 1
ATOM 632 N N . THR A 1 82 ? -14.191 -1.680 8.814 1.00 75.88 82 THR A N 1
ATOM 633 C CA . THR A 1 82 ? -13.949 -2.295 10.133 1.00 75.88 82 THR A CA 1
ATOM 634 C C . THR A 1 82 ? -13.356 -1.338 11.162 1.00 75.88 82 THR A C 1
ATOM 636 O O . THR A 1 82 ? -13.346 -1.668 12.344 1.00 75.88 82 THR A O 1
ATOM 639 N N . GLY A 1 83 ? -12.836 -0.180 10.739 1.00 72.44 83 GLY A N 1
ATOM 640 C CA . GLY A 1 83 ? -12.091 0.736 11.610 1.00 72.44 83 GLY A CA 1
ATOM 641 C C . GLY A 1 83 ? -10.733 0.187 12.066 1.00 72.44 83 GLY A C 1
ATOM 642 O O . GLY A 1 83 ? -10.017 0.846 12.817 1.00 72.44 83 GLY A O 1
ATOM 643 N N . GLU A 1 84 ? -10.357 -1.010 11.611 1.00 77.44 84 GLU A N 1
ATOM 644 C CA . GLU A 1 84 ? -9.124 -1.690 11.975 1.00 77.44 84 GLU A CA 1
ATOM 645 C C . GLU A 1 84 ? -8.099 -1.637 10.848 1.00 77.44 84 GLU A C 1
ATOM 647 O O . GLU A 1 84 ? -8.426 -1.639 9.662 1.00 77.44 84 GLU A O 1
ATOM 652 N N . THR A 1 85 ? -6.819 -1.669 11.217 1.00 78.81 85 THR A N 1
ATOM 653 C CA . THR A 1 85 ? -5.753 -1.820 10.225 1.00 78.81 85 THR A CA 1
ATOM 654 C C . THR A 1 85 ? 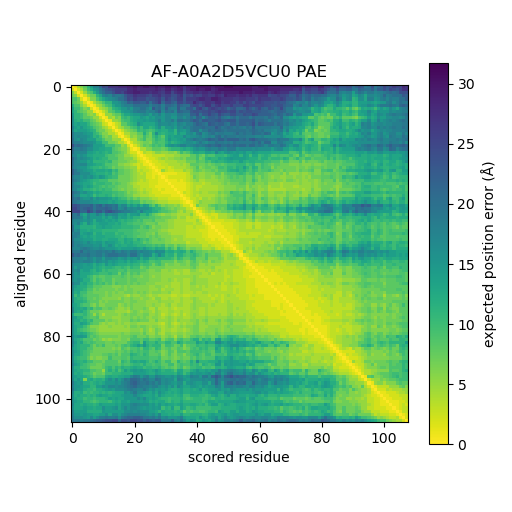-5.857 -3.177 9.524 1.00 78.81 85 THR A C 1
ATOM 656 O O . THR A 1 85 ? -6.313 -4.174 10.089 1.00 78.81 85 THR A O 1
ATOM 659 N N . VAL A 1 86 ? -5.350 -3.267 8.299 1.00 78.31 86 VAL A N 1
ATOM 660 C CA . VAL A 1 86 ? -5.288 -4.559 7.602 1.00 78.31 86 VAL A CA 1
ATOM 661 C C . VAL A 1 86 ? -4.402 -5.580 8.328 1.00 78.31 86 VAL A C 1
ATOM 663 O O . VAL A 1 86 ? -4.698 -6.771 8.304 1.00 78.31 86 VAL A O 1
ATOM 666 N N . TYR A 1 87 ? -3.375 -5.141 9.059 1.00 71.75 87 TYR A N 1
ATOM 667 C CA . TYR A 1 87 ? -2.527 -6.033 9.857 1.00 71.75 87 TYR A CA 1
ATOM 668 C C . TYR A 1 87 ? -3.289 -6.704 11.009 1.00 71.75 87 TYR A C 1
ATOM 670 O O . TYR A 1 87 ? -3.106 -7.897 11.258 1.00 71.75 87 TYR A O 1
ATOM 678 N N . THR A 1 88 ? -4.183 -5.971 11.677 1.00 71.94 88 THR A N 1
ATOM 679 C CA . THR A 1 88 ? -5.076 -6.535 12.702 1.00 71.94 88 THR A CA 1
ATOM 680 C C . THR A 1 88 ? -6.124 -7.463 12.083 1.00 71.94 88 THR A C 1
ATOM 682 O O . THR A 1 88 ? -6.391 -8.526 12.642 1.00 71.94 88 THR A O 1
ATOM 685 N N . GLY A 1 89 ? -6.616 -7.149 10.877 1.00 71.62 89 GLY A N 1
ATOM 686 C CA . GLY A 1 89 ? -7.468 -8.049 10.089 1.00 71.62 89 GLY A CA 1
ATOM 687 C C . GLY A 1 89 ? -6.787 -9.385 9.756 1.00 71.62 89 GLY A C 1
ATOM 688 O O . GLY A 1 89 ? -7.354 -10.449 10.007 1.00 71.62 89 GLY A O 1
ATOM 689 N N . TYR A 1 90 ? -5.535 -9.362 9.286 1.00 74.00 90 TYR A N 1
ATOM 690 C CA . TYR A 1 90 ? -4.762 -10.584 9.025 1.00 74.00 90 TYR A CA 1
ATOM 691 C C . TYR A 1 90 ? -4.536 -11.423 10.287 1.00 74.00 90 TYR A C 1
ATOM 693 O O . TYR A 1 90 ? -4.637 -12.651 10.237 1.00 74.00 90 TYR A O 1
ATOM 701 N N . ALA A 1 91 ? -4.292 -10.776 11.429 1.00 71.44 91 ALA A N 1
ATOM 702 C CA . ALA A 1 91 ? -4.133 -11.463 12.707 1.00 71.44 91 ALA A CA 1
ATOM 703 C C . ALA A 1 91 ? -5.426 -12.151 13.195 1.00 71.44 91 ALA A C 1
ATOM 705 O O . ALA A 1 91 ? -5.326 -13.150 13.916 1.00 71.44 91 ALA A O 1
ATOM 706 N N . ARG A 1 92 ? -6.618 -11.670 12.788 1.00 68.00 92 ARG A N 1
ATOM 707 C CA . ARG A 1 92 ? -7.910 -12.348 13.035 1.00 68.00 92 ARG A CA 1
ATOM 708 C C . ARG A 1 92 ? -8.070 -13.614 12.191 1.00 68.00 92 ARG A C 1
ATOM 710 O O . ARG A 1 92 ? -8.593 -14.600 12.697 1.00 68.00 92 ARG A O 1
ATOM 717 N N . VAL A 1 93 ? -7.625 -13.596 10.930 1.00 72.62 93 VAL A N 1
ATOM 718 C CA . VAL A 1 93 ? -7.741 -14.749 10.016 1.00 72.62 93 VAL A CA 1
ATOM 719 C C . VAL A 1 93 ? -6.737 -15.839 10.386 1.00 72.62 93 VAL A C 1
ATOM 721 O O . VAL A 1 93 ? -7.115 -16.992 10.585 1.00 72.62 93 VAL A O 1
ATOM 724 N N . TRP A 1 94 ? -5.453 -15.488 10.502 1.00 67.31 94 TRP A N 1
ATOM 725 C CA . TRP A 1 94 ? -4.419 -16.436 10.905 1.00 67.31 94 TRP A CA 1
ATOM 726 C C . TRP A 1 94 ? -3.218 -15.733 11.541 1.00 67.31 94 TRP A C 1
ATOM 728 O O . TRP A 1 94 ? -2.451 -15.028 10.888 1.00 67.31 94 TRP A O 1
ATOM 738 N N . ARG A 1 95 ? -3.002 -16.008 12.831 1.00 62.75 95 ARG A N 1
ATOM 739 C CA . ARG A 1 95 ? -1.907 -15.451 13.649 1.00 62.75 95 ARG A CA 1
ATOM 740 C C . ARG A 1 95 ? -0.498 -15.758 13.121 1.00 62.75 95 ARG A C 1
ATOM 742 O O . ARG A 1 95 ? 0.451 -15.080 13.503 1.00 62.75 95 ARG A O 1
ATOM 749 N N . GLY A 1 96 ? -0.357 -16.760 12.250 1.00 69.00 96 GLY A N 1
ATOM 750 C CA . GLY A 1 96 ? 0.910 -17.098 11.599 1.00 69.00 96 GLY A CA 1
ATOM 751 C C . G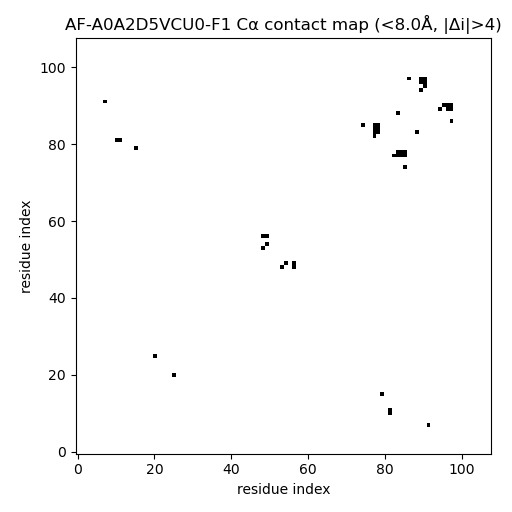LY A 1 96 ? 1.391 -16.042 10.602 1.00 69.00 96 GLY A C 1
ATOM 752 O O . GLY A 1 96 ? 2.596 -15.940 10.386 1.00 69.00 96 GLY A O 1
ATOM 753 N N . PHE A 1 97 ? 0.499 -15.198 10.061 1.00 71.25 97 PHE A N 1
ATOM 754 C CA . PHE A 1 97 ? 0.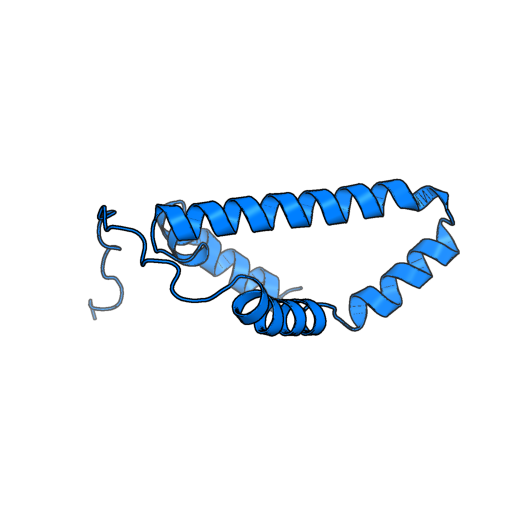891 -14.156 9.107 1.00 71.25 97 PHE A CA 1
ATOM 755 C C . PHE A 1 97 ? 1.902 -13.175 9.696 1.00 71.25 97 PHE A C 1
ATOM 757 O O . PHE A 1 97 ? 2.881 -12.861 9.032 1.00 71.25 97 PHE A O 1
ATOM 764 N N . SER A 1 98 ? 1.728 -12.732 10.945 1.00 67.00 98 SER A N 1
ATOM 765 C CA . SER A 1 98 ? 2.659 -11.782 11.567 1.00 67.00 98 SER A CA 1
ATOM 766 C C . SER A 1 98 ? 4.079 -12.347 11.672 1.00 67.00 98 SER A C 1
ATOM 768 O O . SER A 1 98 ? 5.037 -11.641 11.379 1.00 67.00 98 SER A O 1
ATOM 770 N N . LEU A 1 99 ? 4.222 -13.629 12.025 1.00 72.81 99 LEU A N 1
ATOM 771 C CA . LEU A 1 99 ? 5.528 -14.296 12.076 1.00 72.81 99 LEU A CA 1
ATOM 772 C C . LEU A 1 99 ? 6.116 -14.505 10.678 1.00 72.81 99 LEU A C 1
ATOM 774 O O . LEU A 1 99 ? 7.306 -14.280 10.487 1.00 72.81 99 LEU A O 1
ATOM 778 N N . VAL A 1 100 ? 5.290 -14.889 9.701 1.00 78.81 100 VAL A N 1
ATOM 779 C CA . VAL A 1 100 ? 5.724 -15.048 8.305 1.00 78.81 100 VAL A CA 1
ATOM 780 C C . VAL A 1 100 ? 6.212 -13.718 7.732 1.00 78.81 100 VAL A C 1
ATOM 782 O O . VAL A 1 100 ? 7.283 -13.692 7.139 1.00 78.81 100 VAL A O 1
ATOM 785 N N . PHE A 1 101 ? 5.495 -12.613 7.955 1.00 74.25 101 PHE A N 1
ATOM 786 C CA . PHE A 1 101 ? 5.924 -11.281 7.516 1.00 74.25 101 PHE A CA 1
ATOM 787 C C . PHE A 1 101 ? 7.249 -10.865 8.158 1.00 74.25 101 PHE A C 1
ATOM 789 O O . PHE A 1 101 ? 8.145 -10.414 7.453 1.00 74.25 101 PHE A O 1
ATOM 796 N N . ILE A 1 102 ? 7.404 -11.069 9.471 1.00 80.38 102 ILE A N 1
ATOM 797 C CA . ILE A 1 102 ? 8.654 -10.757 10.179 1.00 80.38 102 ILE A CA 1
ATOM 798 C C . ILE A 1 102 ? 9.821 -11.573 9.610 1.00 80.38 102 ILE A C 1
ATOM 800 O O . ILE A 1 102 ? 10.883 -11.017 9.340 1.00 80.38 102 ILE A O 1
ATOM 804 N N . LEU A 1 103 ? 9.626 -12.877 9.395 1.00 84.19 103 LEU A N 1
ATOM 805 C CA . LEU A 1 103 ? 10.654 -13.746 8.823 1.00 84.19 103 LEU A CA 1
ATOM 806 C C . LEU A 1 103 ? 10.999 -13.352 7.387 1.00 84.19 103 LEU A C 1
ATOM 808 O O . LEU A 1 103 ? 12.173 -13.316 7.040 1.00 84.19 103 LEU A O 1
ATOM 812 N N . LEU A 1 104 ? 10.002 -13.025 6.567 1.00 81.62 104 LEU A N 1
ATOM 813 C CA . LEU A 1 104 ? 10.203 -12.651 5.169 1.00 81.62 104 LEU A CA 1
ATOM 814 C C . LEU A 1 104 ? 10.920 -11.300 5.032 1.00 81.62 104 LEU A C 1
ATOM 816 O O . LEU A 1 104 ? 11.771 -11.163 4.166 1.00 81.62 104 LEU A O 1
ATOM 820 N N . THR A 1 105 ? 10.638 -10.334 5.912 1.00 78.19 105 THR A N 1
ATOM 821 C CA . THR A 1 105 ? 11.370 -9.056 5.982 1.00 78.19 105 THR A CA 1
ATOM 822 C C . THR A 1 105 ? 12.800 -9.211 6.508 1.00 78.19 105 THR A C 1
ATOM 824 O O . THR A 1 105 ? 13.658 -8.412 6.157 1.00 78.19 105 THR A O 1
ATOM 827 N N . LEU A 1 106 ? 13.069 -10.195 7.371 1.00 79.38 106 LEU A N 1
ATOM 828 C CA . LEU A 1 106 ? 14.415 -10.445 7.906 1.00 79.38 106 LEU A CA 1
ATOM 829 C C . LEU A 1 106 ? 15.296 -11.284 6.969 1.00 79.38 106 LEU A C 1
ATOM 831 O O . LEU A 1 106 ? 16.518 -11.190 7.052 1.00 79.38 106 LEU A O 1
ATOM 835 N N . LEU A 1 107 ? 14.688 -12.148 6.152 1.00 75.62 107 LEU A N 1
ATOM 836 C CA . LEU A 1 107 ? 15.385 -13.109 5.288 1.00 75.62 107 LEU A CA 1
ATOM 837 C C . LEU 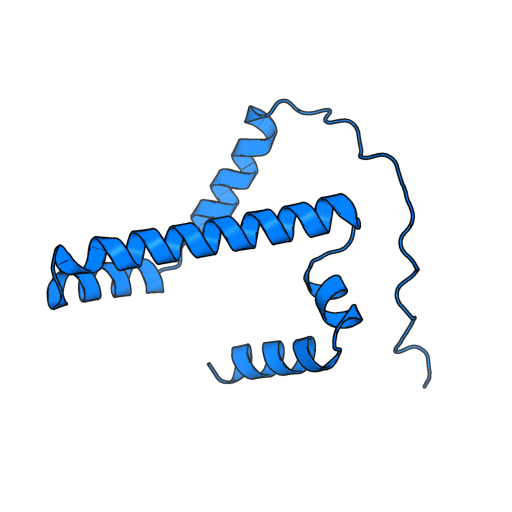A 1 107 ? 15.435 -12.696 3.809 1.00 75.62 107 LEU A C 1
ATOM 839 O O . LEU A 1 107 ? 16.212 -13.292 3.062 1.00 75.62 107 LEU A O 1
ATOM 843 N N . GLY A 1 108 ? 14.593 -11.750 3.386 1.00 53.66 108 GLY A N 1
ATOM 844 C CA . GLY A 1 108 ? 14.609 -11.139 2.053 1.00 53.66 108 GLY A CA 1
ATOM 845 C C . GLY A 1 108 ? 15.423 -9.857 2.029 1.00 53.66 108 GLY A C 1
ATOM 846 O O . GLY A 1 108 ? 16.099 -9.634 1.002 1.00 53.66 108 GLY A O 1
#

Solvent-accessible surface area (backbone atoms only — not comparable to full-atom values): 6758 Å² total; per-residue (Å²): 146,79,86,87,70,80,78,81,76,78,88,72,95,68,82,78,78,77,82,86,68,60,66,72,74,58,46,53,64,51,54,53,54,55,59,68,66,64,50,74,64,55,70,54,48,51,57,50,51,40,69,76,54,40,83,77,47,54,64,58,52,53,52,51,54,49,51,52,51,51,51,51,50,53,46,49,50,49,28,70,75,62,76,43,56,61,69,60,53,44,48,71,77,40,65,62,51,64,56,49,51,53,49,49,70,74,74,106

Secondary structure (DSSP, 8-state):
---S-PPPPPP---PPPP--S-HHHHHHHHHHHHHHHS-HHHHHHHHHHHHHHGGGGHHHHHHHHHHHHHHHHHHHHHHHHHSS-HHHHHHHH-THHHHHHHHHHHH-

Foldseek 3Di:
DPPPDDPDDDFDDDDDPPPPDDPVVVVVVVVVVVVVPDDPVCVVVVVVCCVVPNPVCVVVVVVVVVVVVVVVVVQVVCCRRRVDHVVVVVCVVPVVVVVVVVCVVVVD

Mean predicted aligned error: 10.26 Å